Protein AF-A0A101MLY0-F1 (afdb_monomer)

InterPro domains:
  IPR006913 CENP-V/GFA domain [PF04828] (6-107)
  IPR006913 CENP-V/GFA domain [PS51891] (1-103)
  IPR011057 Mss4-like superfamily [SSF51316] (7-121)

Organism: Penicillium freii (NCBI:txid48697)

Structure (mmCIF, N/CA/C/O backbone):
data_AF-A0A101MLY0-F1
#
_entry.id   AF-A0A101MLY0-F1
#
loop_
_atom_site.group_PDB
_atom_site.id
_atom_site.type_symbol
_atom_site.label_atom_id
_atom_site.label_alt_id
_atom_site.label_comp_id
_atom_site.label_asym_id
_atom_site.label_entity_id
_atom_site.label_seq_id
_atom_site.pdbx_PDB_ins_code
_atom_site.Cartn_x
_atom_site.Cartn_y
_atom_site.Cartn_z
_atom_site.occupancy
_atom_site.B_iso_or_equiv
_atom_site.auth_seq_id
_atom_site.auth_comp_id
_atom_site.auth_asym_id
_atom_site.auth_atom_id
_atom_site.pdbx_PDB_model_num
ATOM 1 N N . MET A 1 1 ? -5.414 0.788 15.534 1.00 87.00 1 MET A N 1
ATOM 2 C CA . MET A 1 1 ? -6.457 1.158 14.553 1.00 87.00 1 MET A CA 1
ATOM 3 C C . MET A 1 1 ? -7.117 -0.130 14.148 1.00 87.00 1 MET A C 1
ATOM 5 O O . MET A 1 1 ? -6.375 -1.071 13.914 1.00 87.00 1 MET A O 1
ATOM 9 N N . LEU A 1 2 ? -8.445 -0.179 14.116 1.00 85.56 2 LEU A N 1
ATOM 10 C CA . LEU A 1 2 ? -9.173 -1.355 13.644 1.00 85.56 2 LEU A CA 1
ATOM 11 C C . LEU A 1 2 ? -9.920 -0.971 12.375 1.00 85.56 2 LEU A C 1
ATOM 13 O O . LEU A 1 2 ? -10.696 -0.013 12.384 1.00 85.56 2 LEU A O 1
ATOM 17 N N . THR A 1 3 ? -9.667 -1.696 11.296 1.00 88.62 3 THR A N 1
ATOM 18 C CA . THR A 1 3 ? -10.312 -1.511 9.996 1.00 88.62 3 THR A CA 1
ATOM 19 C C . THR A 1 3 ? -10.860 -2.840 9.514 1.00 88.62 3 THR A C 1
ATOM 21 O O . THR A 1 3 ? -10.248 -3.873 9.761 1.00 88.62 3 THR A O 1
ATOM 24 N N . ASP A 1 4 ? -11.988 -2.804 8.822 1.00 89.81 4 ASP A N 1
ATOM 25 C CA . ASP A 1 4 ? -12.712 -3.994 8.383 1.00 89.81 4 ASP A CA 1
ATOM 26 C C . ASP A 1 4 ? -13.311 -3.758 6.991 1.00 89.81 4 ASP A C 1
ATOM 28 O O . ASP A 1 4 ? -13.583 -2.610 6.611 1.00 89.81 4 ASP A O 1
ATOM 32 N N . TYR A 1 5 ? -13.507 -4.833 6.231 1.00 90.62 5 TYR A N 1
ATOM 33 C CA . TYR A 1 5 ? -14.166 -4.801 4.930 1.00 90.62 5 TYR A CA 1
ATOM 34 C C . TYR A 1 5 ? -15.029 -6.053 4.721 1.00 90.62 5 TYR A C 1
ATOM 36 O O . TYR A 1 5 ? -14.657 -7.146 5.131 1.00 90.62 5 TYR A O 1
ATOM 44 N N . ALA A 1 6 ? -16.197 -5.899 4.091 1.00 86.69 6 ALA A N 1
ATOM 45 C CA . ALA A 1 6 ? -17.221 -6.956 4.039 1.00 86.69 6 ALA A CA 1
ATOM 46 C C . ALA A 1 6 ? -17.396 -7.631 2.662 1.00 86.69 6 ALA A C 1
ATOM 48 O O . ALA A 1 6 ? -18.345 -8.390 2.470 1.00 86.69 6 ALA A O 1
ATOM 49 N N . ALA A 1 7 ? -16.525 -7.340 1.694 1.00 87.69 7 ALA A N 1
ATOM 50 C CA . ALA A 1 7 ? -16.646 -7.823 0.319 1.00 87.69 7 ALA A CA 1
ATOM 51 C C . ALA A 1 7 ? -15.411 -8.592 -0.151 1.00 87.69 7 ALA A C 1
ATOM 53 O O . ALA A 1 7 ? -14.308 -8.397 0.352 1.00 87.69 7 ALA A O 1
ATOM 54 N N . GLU A 1 8 ? -15.598 -9.428 -1.172 1.00 90.19 8 GLU A N 1
ATOM 55 C CA . GLU A 1 8 ? -14.486 -10.050 -1.884 1.00 90.19 8 GLU A CA 1
ATOM 56 C C . GLU A 1 8 ? -13.590 -8.965 -2.516 1.00 90.19 8 GLU A C 1
ATOM 58 O O . GLU A 1 8 ? -14.105 -8.063 -3.190 1.00 90.19 8 GLU A O 1
ATOM 63 N N . PRO A 1 9 ? -12.259 -9.020 -2.311 1.00 94.25 9 PRO A N 1
ATOM 64 C CA . PRO A 1 9 ? -11.343 -8.075 -2.926 1.00 94.25 9 PRO A CA 1
ATOM 65 C C . PRO A 1 9 ? -11.461 -8.068 -4.447 1.00 94.25 9 PRO A C 1
ATOM 67 O O . PRO A 1 9 ? -11.506 -9.112 -5.093 1.00 94.25 9 PRO A O 1
ATOM 70 N N . ILE A 1 10 ? -11.428 -6.869 -5.024 1.00 95.56 10 ILE A N 1
ATOM 71 C CA . ILE A 1 10 ? -11.357 -6.669 -6.475 1.00 95.56 10 ILE A CA 1
ATOM 72 C C . ILE A 1 10 ? -10.017 -7.192 -6.998 1.00 95.56 10 ILE A C 1
ATOM 74 O O . ILE A 1 10 ? -9.947 -7.751 -8.090 1.00 95.56 10 ILE A O 1
ATOM 78 N N . MET A 1 11 ? -8.953 -6.956 -6.228 1.00 95.31 11 MET A N 1
ATOM 79 C CA . MET A 1 11 ? -7.603 -7.418 -6.526 1.00 95.31 11 MET A CA 1
ATOM 80 C C . MET A 1 11 ? -6.692 -7.309 -5.303 1.00 95.31 11 MET A C 1
ATOM 82 O O . MET A 1 11 ? -6.845 -6.403 -4.473 1.00 95.31 11 MET A O 1
ATOM 86 N N . THR A 1 12 ? -5.686 -8.172 -5.245 1.00 97.25 12 THR A N 1
ATOM 87 C CA . THR A 1 12 ? -4.516 -8.023 -4.375 1.00 97.25 12 THR A CA 1
ATOM 88 C C . THR A 1 12 ? -3.317 -7.533 -5.182 1.00 97.25 12 THR A C 1
ATOM 90 O O . THR A 1 12 ? -3.077 -7.967 -6.310 1.00 97.25 12 THR A O 1
ATOM 93 N N . ALA A 1 13 ? -2.557 -6.591 -4.627 1.00 97.44 13 ALA A N 1
ATOM 94 C CA . ALA A 1 13 ? -1.496 -5.930 -5.377 1.00 97.44 13 ALA A CA 1
ATOM 95 C C . ALA A 1 13 ? -0.256 -5.646 -4.535 1.00 97.44 13 ALA A C 1
ATOM 97 O O . ALA A 1 13 ? -0.351 -5.070 -3.447 1.00 97.44 13 ALA A O 1
ATOM 98 N N . LEU A 1 14 ? 0.917 -5.933 -5.097 1.00 98.25 14 LEU A N 1
ATOM 99 C CA . LEU A 1 14 ? 2.167 -5.331 -4.639 1.00 98.25 14 LEU A CA 1
ATOM 100 C C . LEU A 1 14 ? 2.467 -4.097 -5.490 1.00 98.25 14 LEU A C 1
ATOM 102 O O . LEU A 1 14 ? 2.323 -4.126 -6.710 1.00 98.25 14 LEU A O 1
ATOM 106 N N . CYS A 1 15 ? 2.887 -2.999 -4.870 1.00 97.69 15 CYS A N 1
ATOM 107 C CA . CYS A 1 15 ? 3.294 -1.802 -5.605 1.00 97.69 15 CYS A CA 1
ATOM 108 C C . CYS A 1 15 ? 4.720 -1.402 -5.245 1.00 97.69 15 CYS A C 1
ATOM 110 O O . CYS A 1 15 ? 5.000 -1.048 -4.096 1.00 97.69 15 CYS A O 1
ATOM 112 N N . HIS A 1 16 ? 5.590 -1.418 -6.256 1.00 98.25 16 HIS A N 1
ATOM 113 C CA . HIS A 1 16 ? 7.028 -1.161 -6.150 1.00 98.25 16 HIS A CA 1
ATOM 114 C C . HIS A 1 16 ? 7.402 0.295 -6.455 1.00 98.25 16 HIS A C 1
ATOM 116 O O . HIS A 1 16 ? 8.574 0.603 -6.643 1.00 98.25 16 HIS A O 1
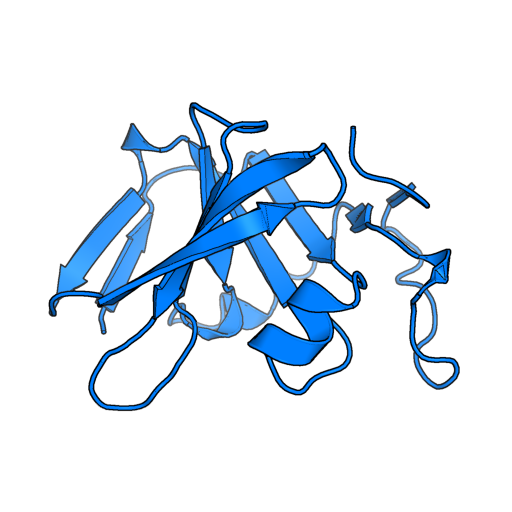ATOM 122 N N . CYS A 1 17 ? 6.440 1.220 -6.569 1.00 96.12 17 CYS A N 1
ATOM 123 C CA . CYS A 1 17 ? 6.795 2.615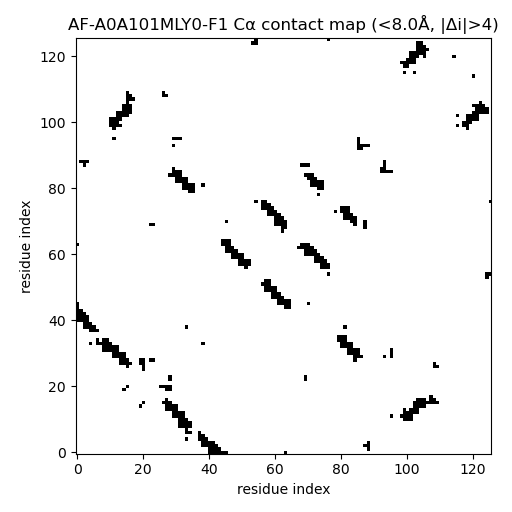 -6.834 1.00 96.12 17 CYS A CA 1
ATOM 124 C C . CYS A 1 17 ? 7.595 3.220 -5.668 1.00 96.12 17 CYS A C 1
ATOM 126 O O . CYS A 1 17 ? 7.450 2.810 -4.515 1.00 96.12 17 CYS A O 1
ATOM 128 N N . VAL A 1 18 ? 8.408 4.235 -5.971 1.00 95.19 18 VAL A N 1
ATOM 129 C CA . VAL A 1 18 ? 9.262 4.904 -4.976 1.00 95.19 18 VAL A CA 1
ATOM 130 C C . VAL A 1 18 ? 8.436 5.473 -3.819 1.00 95.19 18 VAL A C 1
ATOM 132 O O . VAL A 1 18 ? 8.868 5.409 -2.672 1.00 95.19 18 VAL A O 1
ATOM 135 N N . ASP A 1 19 ? 7.225 5.971 -4.079 1.00 95.50 19 ASP A N 1
ATOM 136 C CA . ASP A 1 19 ? 6.354 6.484 -3.017 1.00 95.50 19 ASP A CA 1
ATOM 137 C C . ASP A 1 19 ? 5.849 5.367 -2.103 1.00 95.50 19 ASP A C 1
ATOM 139 O O . ASP A 1 19 ? 5.807 5.541 -0.891 1.00 95.50 19 ASP A O 1
ATOM 143 N N . CYS A 1 20 ? 5.532 4.189 -2.648 1.00 97.12 20 CYS A N 1
ATOM 144 C CA . CYS A 1 20 ? 5.154 3.023 -1.847 1.00 97.12 20 CYS A CA 1
ATOM 145 C C . CYS A 1 20 ? 6.326 2.499 -1.010 1.00 97.12 20 CYS A C 1
ATOM 147 O O . CYS A 1 20 ? 6.124 2.110 0.144 1.00 97.12 20 CYS A O 1
ATOM 149 N N . GLN A 1 21 ? 7.540 2.535 -1.558 1.00 97.62 21 GLN A N 1
ATOM 150 C CA . GLN A 1 21 ? 8.763 2.205 -0.825 1.00 97.62 21 GLN A CA 1
ATOM 151 C C . GLN A 1 21 ? 9.001 3.189 0.322 1.00 97.62 21 GLN A C 1
ATOM 153 O O . GLN A 1 21 ? 9.157 2.777 1.467 1.00 97.62 21 GLN A O 1
ATOM 158 N N . LYS A 1 22 ? 8.937 4.498 0.052 1.00 96.44 22 LYS A N 1
ATOM 159 C CA . LYS A 1 22 ? 9.081 5.547 1.075 1.00 96.44 22 LYS A CA 1
ATOM 160 C C . LYS A 1 22 ? 8.000 5.471 2.143 1.00 96.44 22 LYS A C 1
ATOM 162 O O . LYS A 1 22 ? 8.300 5.626 3.320 1.00 96.44 22 LYS A O 1
ATOM 167 N N . TRP A 1 23 ? 6.755 5.229 1.740 1.00 96.81 23 TRP A N 1
ATOM 168 C CA . TRP A 1 23 ? 5.631 5.183 2.665 1.00 96.81 23 TRP A CA 1
ATOM 169 C C . TRP A 1 23 ? 5.785 4.033 3.661 1.00 96.81 23 TRP A C 1
ATOM 171 O O . TRP A 1 23 ? 5.532 4.210 4.847 1.00 96.81 23 TRP A O 1
ATOM 181 N N . THR A 1 24 ? 6.230 2.866 3.196 1.00 96.56 24 THR A N 1
ATOM 182 C CA . THR A 1 24 ? 6.399 1.674 4.043 1.00 96.56 24 THR A CA 1
ATOM 183 C C . THR A 1 24 ? 7.768 1.561 4.702 1.00 96.56 24 THR A C 1
ATOM 185 O O . THR A 1 24 ? 7.905 0.802 5.656 1.00 96.56 24 THR A O 1
ATOM 188 N N . GLY A 1 25 ? 8.782 2.256 4.184 1.00 97.12 25 GLY A N 1
ATOM 189 C CA . GLY A 1 25 ? 10.181 1.970 4.501 1.00 97.12 25 GLY A CA 1
ATOM 190 C C . GLY A 1 25 ? 10.639 0.582 4.026 1.00 97.12 25 GLY A C 1
ATOM 191 O O . GLY A 1 25 ? 11.649 0.084 4.515 1.00 97.12 25 GLY A O 1
ATOM 192 N N . SER A 1 26 ? 9.897 -0.062 3.117 1.00 96.81 26 SER A N 1
ATOM 193 C CA . SER A 1 26 ? 10.129 -1.434 2.645 1.00 96.81 26 SER A CA 1
ATOM 194 C C . SER A 1 26 ? 10.197 -1.505 1.112 1.00 96.81 26 SER A C 1
ATOM 196 O O . SER A 1 26 ? 10.186 -0.486 0.424 1.00 96.81 26 SER A O 1
ATOM 198 N N . ALA A 1 27 ? 10.290 -2.715 0.557 1.00 97.75 27 ALA A N 1
ATOM 199 C CA . ALA A 1 27 ? 10.415 -2.961 -0.881 1.00 97.75 27 ALA A CA 1
ATOM 200 C C . ALA A 1 27 ? 9.173 -2.543 -1.693 1.00 97.75 27 ALA A C 1
ATOM 202 O O . ALA A 1 27 ? 9.290 -2.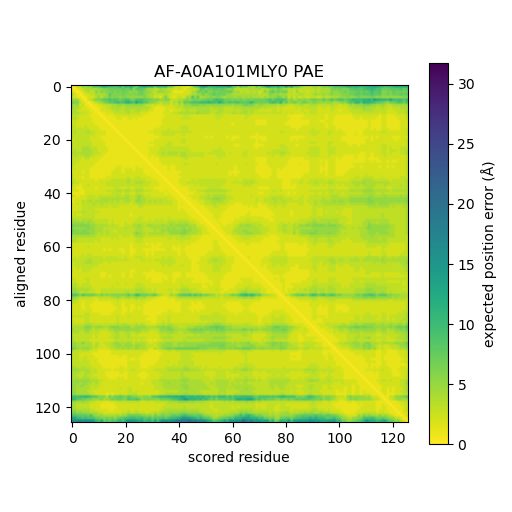191 -2.868 1.00 97.75 27 ALA A O 1
ATOM 203 N N . PHE A 1 28 ? 7.989 -2.595 -1.079 1.00 98.25 28 PHE A N 1
ATOM 204 C CA . PHE A 1 28 ? 6.702 -2.338 -1.722 1.00 98.25 28 PHE A CA 1
ATOM 205 C C . PHE A 1 28 ? 5.601 -2.085 -0.684 1.00 98.25 28 PHE A C 1
ATOM 207 O O . PHE A 1 28 ? 5.753 -2.389 0.499 1.00 98.25 28 PHE A O 1
ATOM 214 N N . THR A 1 29 ? 4.441 -1.601 -1.136 1.00 98.06 29 THR A N 1
ATOM 215 C CA . THR A 1 29 ? 3.191 -1.778 -0.371 1.00 98.06 29 THR A CA 1
ATOM 216 C C . THR A 1 29 ? 2.515 -3.083 -0.771 1.00 98.06 29 THR A C 1
ATOM 218 O O . THR A 1 29 ? 2.468 -3.402 -1.956 1.00 98.06 29 THR A O 1
ATOM 221 N N . SER A 1 30 ? 1.982 -3.814 0.210 1.00 98.00 30 SER A N 1
ATOM 222 C CA . SER A 1 30 ? 1.084 -4.956 0.003 1.00 98.00 30 SER A CA 1
ATOM 223 C C . SER A 1 30 ? -0.353 -4.494 0.214 1.00 98.00 30 SER A C 1
ATOM 225 O O . SER A 1 30 ? -0.652 -3.875 1.242 1.00 98.00 30 SER A O 1
ATOM 227 N N . ASN A 1 31 ? -1.217 -4.719 -0.775 1.00 97.88 31 ASN A N 1
ATOM 228 C CA . ASN A 1 31 ? -2.518 -4.070 -0.848 1.00 97.88 31 ASN A CA 1
ATOM 229 C C . ASN A 1 31 ? -3.660 -5.045 -1.121 1.00 97.88 31 ASN A C 1
ATOM 231 O O . ASN A 1 31 ? -3.542 -5.925 -1.972 1.00 97.88 31 ASN A O 1
ATOM 235 N N . VAL A 1 32 ? -4.790 -4.779 -0.472 1.00 97.25 32 VAL A N 1
ATOM 236 C CA . VAL A 1 32 ? -6.107 -5.332 -0.797 1.00 97.25 32 VAL A CA 1
ATOM 237 C C . VAL A 1 32 ? -6.965 -4.184 -1.322 1.00 97.25 32 VAL A C 1
ATOM 239 O O . VAL A 1 32 ? -7.083 -3.148 -0.665 1.00 97.25 32 VAL A O 1
ATOM 242 N N . VAL A 1 33 ? -7.529 -4.330 -2.518 1.00 97.06 33 VAL A N 1
ATOM 243 C CA . VAL A 1 33 ? -8.387 -3.308 -3.131 1.00 97.06 33 VAL A CA 1
ATOM 244 C C . VAL A 1 33 ? -9.838 -3.749 -3.038 1.00 97.06 33 VAL A C 1
ATOM 246 O O . VAL A 1 33 ? -10.193 -4.815 -3.537 1.00 97.06 33 VAL A O 1
ATOM 249 N N . VAL A 1 34 ? -10.684 -2.907 -2.449 1.00 97.38 34 VAL A N 1
ATOM 250 C CA . VAL A 1 34 ? -12.113 -3.190 -2.241 1.00 97.38 34 VAL A CA 1
ATOM 251 C C . VAL A 1 34 ? -12.983 -2.022 -2.715 1.00 97.38 34 VAL A C 1
ATOM 253 O O . VAL A 1 34 ? -12.478 -0.893 -2.805 1.00 97.38 34 VAL A O 1
ATOM 256 N N . PRO A 1 35 ? -14.278 -2.246 -3.010 1.00 97.75 35 PRO A N 1
ATOM 257 C CA . PRO A 1 35 ? -15.233 -1.156 -3.196 1.00 97.75 35 PRO A CA 1
ATOM 258 C C . PRO A 1 35 ? -15.290 -0.270 -1.946 1.00 97.75 35 PRO A C 1
ATOM 260 O O . PRO A 1 35 ? -15.296 -0.778 -0.821 1.00 97.75 35 PRO A O 1
ATOM 263 N N . ARG A 1 36 ? -15.300 1.056 -2.121 1.00 96.06 36 ARG A N 1
ATOM 264 C CA . ARG A 1 36 ? -15.179 2.004 -0.998 1.00 96.06 36 ARG A CA 1
ATOM 265 C C . ARG A 1 36 ? -16.289 1.849 0.041 1.00 96.06 36 ARG A C 1
ATOM 267 O O . ARG A 1 36 ? -16.022 1.951 1.232 1.00 96.06 36 ARG A O 1
ATOM 274 N N . ASP A 1 37 ? -17.508 1.590 -0.408 1.00 96.38 37 ASP A N 1
ATOM 275 C CA . ASP A 1 37 ? -18.696 1.392 0.428 1.00 96.38 37 ASP A CA 1
ATOM 276 C C . ASP A 1 37 ? -18.644 0.121 1.292 1.00 96.38 37 ASP A C 1
ATOM 278 O O . ASP A 1 37 ? -19.409 -0.009 2.245 1.00 96.38 37 ASP A O 1
ATOM 282 N N . THR A 1 38 ? -17.714 -0.793 1.009 1.00 96.44 38 THR A N 1
ATOM 283 C CA . THR A 1 38 ? -17.528 -2.034 1.776 1.00 96.44 38 THR A CA 1
ATOM 284 C C . THR A 1 38 ? -16.474 -1.916 2.874 1.00 96.44 38 THR A C 1
ATOM 286 O O . THR A 1 38 ? -16.373 -2.824 3.697 1.00 96.44 38 THR A O 1
ATOM 289 N N . PHE A 1 39 ? -15.700 -0.825 2.901 1.00 97.00 39 PHE A N 1
ATOM 290 C CA . PHE A 1 39 ? -14.627 -0.579 3.865 1.00 97.00 39 PHE A CA 1
ATOM 291 C C . PHE A 1 39 ? -15.070 0.358 4.991 1.00 97.00 39 PHE A C 1
ATOM 293 O O . PHE A 1 39 ? -15.761 1.351 4.765 1.00 97.00 39 PHE A O 1
ATOM 300 N N . LYS A 1 40 ? -14.600 0.095 6.213 1.00 96.06 40 LYS A N 1
ATOM 301 C CA . LYS A 1 40 ? -14.866 0.937 7.385 1.00 96.06 40 LYS A CA 1
ATOM 302 C C . LYS A 1 40 ? -13.700 0.941 8.369 1.00 96.06 40 LYS A C 1
ATOM 304 O O . LYS A 1 40 ? -13.042 -0.071 8.609 1.00 96.06 40 LYS A O 1
ATOM 309 N N . VAL A 1 41 ? -13.499 2.090 9.010 1.00 96.31 41 VAL A N 1
ATOM 310 C CA . VAL A 1 41 ? -12.660 2.210 10.207 1.00 96.31 41 VAL A CA 1
ATOM 311 C C . VAL A 1 41 ? -13.550 1.946 11.419 1.00 96.31 41 VAL A C 1
ATOM 313 O O . VAL A 1 41 ? -14.451 2.727 11.710 1.00 96.31 41 VAL A O 1
ATOM 316 N N . ILE A 1 42 ? -13.323 0.827 12.103 1.00 95.50 42 ILE A N 1
ATOM 317 C CA . ILE A 1 42 ? -14.102 0.400 13.273 1.00 95.50 42 ILE A CA 1
ATOM 318 C C . ILE A 1 42 ? -13.652 1.136 14.534 1.00 95.50 42 ILE A C 1
ATOM 320 O O . ILE A 1 42 ? -14.475 1.485 15.376 1.00 95.50 42 ILE A O 1
ATOM 324 N N . GLN A 1 43 ? -12.343 1.366 14.679 1.00 95.06 43 GLN A N 1
ATOM 325 C CA . GLN A 1 43 ? -11.782 1.996 15.872 1.00 95.06 43 GLN A CA 1
ATOM 326 C C . GLN A 1 43 ? -10.593 2.904 15.554 1.00 95.06 43 GLN A C 1
ATOM 328 O O . GLN A 1 43 ? -9.611 2.489 14.928 1.00 95.06 43 GLN A O 1
ATOM 333 N N . GLY A 1 44 ? -10.654 4.109 16.126 1.00 95.19 44 GLY A N 1
ATOM 334 C CA . GLY A 1 44 ? -9.653 5.165 16.009 1.00 95.19 44 GLY A CA 1
ATOM 335 C C . GLY A 1 44 ? -9.952 6.144 14.871 1.00 95.19 44 GLY A C 1
ATOM 336 O O . GLY A 1 44 ? -10.889 5.959 14.104 1.00 95.19 44 GLY A O 1
ATOM 337 N N . ILE A 1 45 ? -9.167 7.220 14.792 1.00 97.06 45 ILE A N 1
ATOM 338 C CA . ILE A 1 45 ? -9.330 8.286 13.792 1.00 97.06 45 ILE A CA 1
ATOM 339 C C . ILE A 1 45 ? -8.020 8.412 13.005 1.00 97.06 45 ILE A C 1
ATOM 341 O O . ILE A 1 45 ? -7.040 8.945 13.539 1.00 97.06 45 ILE A O 1
ATOM 345 N N . PRO A 1 46 ? -7.950 7.878 11.772 1.00 97.88 46 PRO A N 1
ATOM 346 C CA . PRO A 1 46 ? -6.771 8.015 10.927 1.00 97.88 46 PRO A CA 1
ATOM 347 C C . PRO A 1 46 ? -6.424 9.479 10.662 1.00 97.88 46 PRO A C 1
ATOM 349 O O . PRO A 1 46 ? -7.302 10.314 10.447 1.00 97.88 46 PRO A O 1
ATOM 352 N N . LYS A 1 47 ? -5.126 9.778 10.629 1.00 98.50 47 LYS A N 1
ATOM 353 C CA . LYS A 1 47 ? -4.619 11.010 10.018 1.00 98.50 47 LYS A CA 1
ATOM 354 C C . LYS A 1 47 ? -4.359 10.746 8.540 1.00 98.50 47 LYS A C 1
ATOM 356 O O . LYS A 1 47 ? -4.195 9.593 8.140 1.00 98.50 47 LYS A O 1
ATOM 361 N N . PHE A 1 48 ? -4.301 11.804 7.741 1.00 98.44 48 PHE A N 1
ATOM 362 C CA . PHE A 1 48 ? -4.000 11.684 6.323 1.00 98.44 48 PHE A CA 1
ATOM 363 C C . PHE A 1 48 ? -3.097 12.804 5.821 1.00 98.44 48 PHE A C 1
ATOM 365 O O . PHE A 1 48 ? -2.991 13.863 6.440 1.00 98.44 48 PHE A O 1
ATOM 372 N N . TYR A 1 49 ? -2.459 12.543 4.689 1.00 98.25 49 TYR A N 1
ATOM 373 C CA . TYR A 1 49 ? -1.809 13.540 3.851 1.00 98.25 49 TYR A CA 1
ATOM 374 C C . TYR A 1 49 ? -2.021 13.173 2.379 1.00 98.25 49 TYR A C 1
ATOM 376 O O . TYR A 1 49 ? -2.281 12.015 2.048 1.00 98.25 49 TYR A O 1
ATOM 384 N N . ASP A 1 50 ? -1.921 14.174 1.515 1.00 98.06 50 ASP A N 1
ATOM 385 C CA . ASP A 1 50 ? -2.109 14.054 0.073 1.00 98.06 50 ASP A CA 1
ATOM 386 C C . ASP A 1 50 ? -0.741 14.055 -0.633 1.00 98.06 50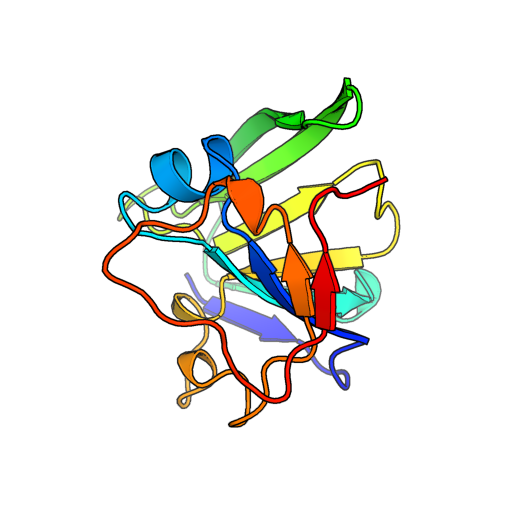 ASP A C 1
ATOM 388 O O . ASP A 1 50 ? 0.179 14.773 -0.230 1.00 98.06 50 ASP A O 1
ATOM 392 N N . ILE A 1 51 ? -0.590 13.233 -1.673 1.00 96.44 51 ILE A N 1
ATOM 393 C CA . ILE A 1 51 ? 0.597 13.185 -2.536 1.00 96.44 51 ILE A CA 1
ATOM 394 C C . ILE A 1 51 ? 0.170 13.018 -3.997 1.00 96.44 51 ILE A C 1
ATOM 396 O O . ILE A 1 51 ? -0.785 12.308 -4.302 1.00 96.44 51 ILE A O 1
ATOM 400 N N . ALA A 1 52 ? 0.895 13.645 -4.923 1.00 95.44 52 ALA A N 1
ATOM 401 C CA . ALA A 1 52 ? 0.701 13.400 -6.347 1.00 95.44 52 ALA A CA 1
ATOM 402 C C . ALA A 1 52 ? 1.225 12.003 -6.717 1.00 95.44 52 ALA A C 1
ATOM 404 O O . ALA A 1 52 ? 2.417 11.727 -6.587 1.00 95.44 52 ALA A O 1
ATOM 405 N N . GLY A 1 53 ? 0.340 11.122 -7.182 1.00 91.25 53 GLY A N 1
ATOM 406 C CA . GLY A 1 53 ? 0.725 9.814 -7.701 1.00 91.25 53 GLY A CA 1
ATOM 407 C C . GLY A 1 53 ? 1.428 9.911 -9.057 1.00 91.25 53 GLY A C 1
ATOM 408 O O . GLY A 1 53 ? 1.401 10.941 -9.726 1.00 91.25 53 GLY A O 1
ATOM 409 N N . ALA A 1 54 ? 1.991 8.796 -9.528 1.00 87.62 54 ALA A N 1
ATOM 410 C CA . ALA A 1 54 ? 2.653 8.727 -10.838 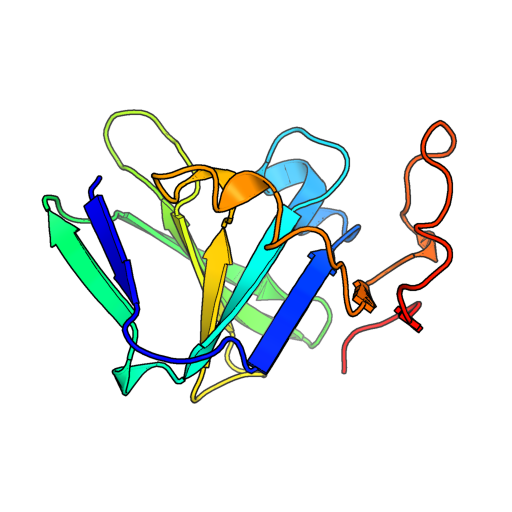1.00 87.62 54 ALA A CA 1
ATOM 411 C C . ALA A 1 54 ? 1.735 9.076 -12.031 1.00 87.62 54 ALA A C 1
ATOM 413 O O . ALA A 1 54 ? 2.226 9.428 -13.098 1.00 87.62 54 ALA A O 1
ATOM 414 N N . SER A 1 55 ? 0.413 8.997 -11.849 1.00 88.06 55 SER A N 1
ATOM 415 C CA . SER A 1 55 ? -0.592 9.434 -12.826 1.00 88.06 55 SER A CA 1
ATOM 416 C C . SER A 1 55 ? -0.799 10.955 -12.868 1.00 88.06 55 SER A C 1
ATOM 418 O O . SER A 1 55 ? -1.598 11.440 -13.666 1.00 88.06 55 SER A O 1
ATOM 420 N N . GLY A 1 56 ? -0.150 11.707 -11.974 1.00 91.44 56 GLY A N 1
ATOM 421 C CA . GLY A 1 56 ? -0.376 13.135 -11.752 1.00 91.44 56 GLY A CA 1
ATOM 422 C C . GLY A 1 56 ? -1.631 13.459 -10.934 1.00 91.44 56 GLY A C 1
ATOM 423 O O . GLY A 1 56 ? -1.856 14.624 -10.619 1.00 91.44 56 GLY A O 1
ATOM 424 N N . LYS A 1 57 ? -2.447 12.457 -10.578 1.00 94.06 57 LYS A N 1
ATOM 425 C CA . LYS A 1 57 ? -3.649 12.635 -9.749 1.00 94.06 57 LYS A CA 1
ATOM 426 C C . LYS A 1 57 ? -3.343 12.477 -8.258 1.00 94.06 57 LYS A C 1
ATOM 428 O O . LYS A 1 57 ? -2.305 11.917 -7.901 1.00 94.06 57 LYS A O 1
ATOM 433 N N . ASN A 1 58 ? -4.242 12.950 -7.393 1.00 96.44 58 ASN A N 1
ATOM 434 C CA . ASN A 1 58 ? -4.033 12.862 -5.954 1.00 96.44 58 ASN A CA 1
ATOM 435 C C . ASN A 1 58 ? -4.170 11.419 -5.444 1.00 96.44 58 ASN A C 1
ATOM 437 O O . ASN A 1 58 ? -5.080 10.679 -5.829 1.00 96.44 58 ASN A O 1
ATOM 441 N N . ASN A 1 59 ? -3.280 11.063 -4.525 1.00 96.38 59 ASN A N 1
ATOM 442 C CA . ASN A 1 59 ? -3.342 9.875 -3.697 1.00 96.38 59 ASN A CA 1
ATOM 443 C C . ASN A 1 59 ? -3.379 10.332 -2.236 1.00 96.38 59 ASN A C 1
ATOM 445 O O . ASN A 1 59 ? -2.392 10.852 -1.714 1.00 96.38 59 ASN A O 1
ATOM 449 N N . ARG A 1 60 ? -4.497 10.106 -1.553 1.00 98.12 60 ARG A N 1
ATOM 450 C CA . ARG A 1 60 ? -4.606 10.350 -0.117 1.00 98.12 60 ARG A CA 1
ATOM 451 C C . ARG A 1 60 ? -4.112 9.140 0.655 1.00 98.12 60 ARG A C 1
ATOM 453 O O . ARG A 1 60 ? -4.647 8.042 0.505 1.00 98.12 60 ARG A O 1
ATOM 460 N N . HIS A 1 61 ? -3.105 9.331 1.496 1.00 98.31 61 HIS A N 1
ATOM 461 C CA . HIS A 1 61 ? -2.533 8.292 2.348 1.00 98.31 61 HIS A CA 1
ATOM 462 C C . HIS A 1 61 ? -3.061 8.425 3.774 1.00 98.31 61 HIS A C 1
ATOM 464 O O . HIS A 1 61 ? -2.840 9.448 4.420 1.00 98.31 61 HIS A O 1
ATOM 470 N N . PHE A 1 62 ? -3.708 7.380 4.288 1.00 98.56 62 PHE A N 1
ATOM 471 C CA . PHE A 1 62 ? -4.203 7.320 5.661 1.00 98.56 62 PHE A CA 1
ATOM 472 C C . PHE A 1 62 ? -3.278 6.484 6.544 1.00 98.56 62 PHE A C 1
ATOM 474 O O . PHE A 1 62 ? -2.846 5.384 6.180 1.00 98.56 62 PHE A O 1
ATOM 481 N N . PHE A 1 63 ? -2.994 6.995 7.737 1.00 98.50 63 PHE A N 1
ATOM 482 C CA . PHE A 1 63 ? -2.081 6.378 8.692 1.00 98.50 63 PHE A CA 1
ATOM 483 C C . PHE A 1 63 ? -2.554 6.568 10.137 1.00 98.50 63 PHE A C 1
ATOM 485 O O . PHE A 1 63 ? -3.360 7.446 10.465 1.00 98.50 63 PHE A O 1
ATOM 492 N N . CYS A 1 64 ? -2.045 5.728 11.032 1.00 97.94 64 CYS A N 1
ATOM 493 C CA . CYS A 1 64 ? -2.298 5.847 12.457 1.00 97.94 64 CYS A CA 1
ATOM 494 C C . CYS A 1 64 ? -1.495 7.017 13.033 1.00 97.94 64 CYS A C 1
ATOM 496 O O . CYS A 1 64 ? -0.269 6.961 13.100 1.00 97.94 64 CYS A O 1
ATOM 498 N N . GLY A 1 65 ? -2.181 8.048 13.529 1.00 97.38 65 GLY A N 1
ATOM 499 C CA . GLY A 1 65 ? -1.530 9.209 14.144 1.00 97.38 65 GLY A CA 1
ATOM 500 C C . GLY A 1 65 ? -0.775 8.924 15.450 1.00 97.38 65 GLY A C 1
ATOM 501 O O . GLY A 1 65 ? -0.108 9.828 15.944 1.00 97.38 65 GLY A O 1
ATOM 502 N N . THR A 1 66 ? -0.894 7.712 16.004 1.00 96.88 66 THR A N 1
ATOM 503 C CA . THR A 1 66 ? -0.253 7.296 17.262 1.00 96.88 66 THR A CA 1
ATOM 504 C C . THR A 1 66 ? 0.978 6.421 17.030 1.00 96.88 66 THR A C 1
ATOM 506 O O . THR A 1 66 ? 2.021 6.699 17.605 1.00 96.88 66 THR A O 1
ATOM 509 N N . CYS A 1 67 ? 0.882 5.379 16.196 1.00 96.12 67 CYS A N 1
ATOM 510 C CA . CYS A 1 67 ? 1.990 4.441 15.954 1.00 96.12 67 CYS A CA 1
ATOM 511 C C . CYS A 1 67 ? 2.663 4.607 14.583 1.00 96.12 67 CYS A C 1
ATOM 513 O O . CYS A 1 67 ? 3.629 3.912 14.295 1.00 96.12 67 CYS A O 1
ATOM 515 N N . GLY A 1 68 ? 2.144 5.480 13.716 1.00 96.12 68 GLY A N 1
ATOM 516 C CA . GLY A 1 68 ? 2.697 5.725 12.382 1.00 96.12 68 GLY A CA 1
ATOM 517 C C . GLY A 1 68 ? 2.368 4.661 11.331 1.00 96.12 68 GLY A C 1
ATOM 518 O O . GLY A 1 68 ? 2.692 4.860 10.167 1.00 96.12 68 GLY A O 1
ATOM 519 N N . SER A 1 69 ? 1.703 3.558 11.694 1.00 96.12 69 SER A N 1
ATOM 520 C CA . SER A 1 69 ? 1.350 2.493 10.746 1.00 96.12 69 SER A CA 1
ATOM 521 C C . SER A 1 69 ? 0.485 3.005 9.595 1.00 96.12 69 SER A C 1
ATOM 523 O O . SER A 1 69 ? -0.495 3.721 9.808 1.00 96.12 69 SER A O 1
ATOM 525 N N . ASN A 1 70 ? 0.813 2.571 8.383 1.00 97.44 70 ASN A N 1
ATOM 526 C CA . ASN A 1 70 ? 0.055 2.871 7.172 1.00 97.44 70 ASN A CA 1
ATOM 527 C C . ASN A 1 70 ? -1.185 1.983 7.107 1.00 97.44 70 ASN A C 1
ATOM 529 O O . ASN A 1 70 ? -1.066 0.777 7.311 1.00 97.44 70 ASN A O 1
ATOM 533 N N . LEU A 1 71 ? -2.352 2.560 6.819 1.00 97.88 71 LEU A N 1
ATOM 534 C CA . LEU A 1 71 ? -3.630 1.853 6.950 1.00 97.88 71 LEU A CA 1
ATOM 535 C C . LEU A 1 71 ? -4.278 1.599 5.592 1.00 97.88 71 LEU A C 1
ATOM 537 O O . LEU A 1 71 ? -4.523 0.463 5.208 1.00 97.88 71 LEU A O 1
ATOM 541 N N . PHE A 1 72 ? -4.542 2.659 4.835 1.00 98.38 72 PHE A N 1
ATOM 542 C CA . PHE A 1 72 ? -5.189 2.569 3.530 1.00 98.38 72 PHE A CA 1
ATOM 543 C C . PHE A 1 72 ? -4.925 3.836 2.719 1.00 98.38 72 PHE A C 1
ATOM 545 O O . PHE A 1 72 ? -4.388 4.819 3.231 1.00 98.38 72 PHE A O 1
ATOM 552 N N . GLY A 1 73 ? -5.267 3.805 1.439 1.00 97.75 73 GLY A N 1
ATOM 553 C CA . GLY A 1 73 ? -5.235 4.968 0.569 1.00 97.75 73 GLY A CA 1
ATOM 554 C C . GLY A 1 73 ? -6.490 5.090 -0.280 1.00 97.75 73 GLY A C 1
ATOM 555 O O . GLY A 1 73 ? -7.126 4.091 -0.623 1.00 97.75 73 GLY A O 1
ATOM 556 N N . GLU A 1 74 ? -6.804 6.325 -0.643 1.00 97.38 74 GLU A N 1
ATOM 557 C CA . GLU A 1 74 ? -7.841 6.674 -1.609 1.00 97.38 74 GLU A CA 1
ATOM 558 C C . GLU A 1 74 ? -7.170 7.424 -2.754 1.00 97.38 74 GLU A C 1
ATOM 560 O O . GLU A 1 74 ? -6.543 8.462 -2.548 1.00 97.38 74 GLU A O 1
ATOM 565 N N . LEU A 1 75 ? -7.232 6.858 -3.956 1.00 95.94 75 LEU A N 1
ATOM 566 C CA . LEU A 1 75 ? -6.560 7.403 -5.127 1.00 95.94 75 LEU A CA 1
ATOM 567 C C . LEU A 1 75 ? -7.622 7.932 -6.082 1.00 95.94 75 LEU A C 1
ATOM 569 O O . LEU A 1 75 ? -8.554 7.205 -6.421 1.00 95.94 75 LEU A O 1
ATOM 573 N N . ASP A 1 76 ? -7.448 9.142 -6.598 1.00 96.00 76 ASP A N 1
ATOM 574 C CA . ASP A 1 76 ? -8.386 9.749 -7.553 1.00 96.00 76 ASP A CA 1
ATOM 575 C C . ASP A 1 76 ? -8.534 8.921 -8.841 1.00 96.00 76 ASP A C 1
ATOM 577 O O . ASP A 1 76 ? -9.574 8.930 -9.497 1.00 96.00 76 ASP 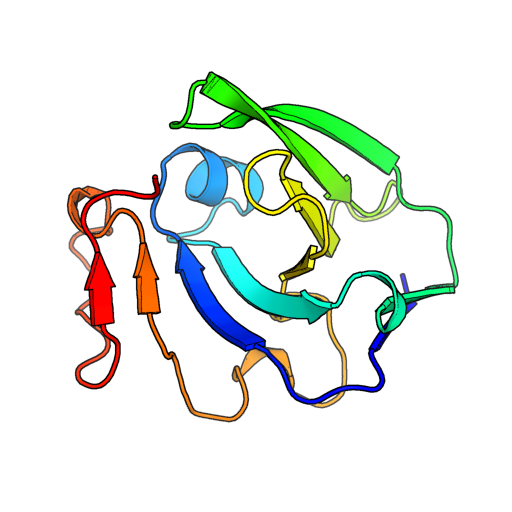A O 1
ATOM 581 N N . ILE A 1 77 ? -7.487 8.183 -9.230 1.00 94.06 77 ILE A N 1
ATOM 582 C CA . ILE A 1 77 ? -7.531 7.268 -10.382 1.00 94.06 77 ILE A CA 1
ATOM 583 C C . ILE A 1 77 ? -8.365 6.001 -10.108 1.00 94.06 77 ILE A C 1
ATOM 585 O O . ILE A 1 77 ? -8.755 5.312 -11.045 1.00 94.06 77 ILE A O 1
ATOM 589 N N . MET A 1 78 ? -8.670 5.717 -8.840 1.00 93.38 78 MET A N 1
ATOM 590 C CA . MET A 1 78 ? -9.492 4.600 -8.364 1.00 93.38 78 MET A CA 1
ATOM 591 C C . MET A 1 78 ? -10.653 5.136 -7.510 1.00 93.38 78 MET A C 1
ATOM 593 O O . MET A 1 78 ? -10.855 4.699 -6.379 1.00 93.38 78 MET A O 1
ATOM 597 N N . GLY A 1 79 ? -11.373 6.138 -8.026 1.00 92.31 79 GLY A N 1
ATOM 598 C CA . GLY A 1 79 ? -12.250 7.009 -7.233 1.00 92.31 79 GLY A CA 1
ATOM 599 C C . GLY A 1 79 ? -13.355 6.326 -6.412 1.00 92.31 79 GLY A C 1
ATOM 600 O O . GLY A 1 79 ? -13.821 6.912 -5.441 1.00 92.31 79 GLY A O 1
ATOM 601 N N . ASP A 1 80 ? -13.749 5.101 -6.751 1.00 95.31 80 ASP A N 1
ATOM 602 C CA . ASP A 1 80 ? -14.780 4.290 -6.086 1.00 95.31 80 ASP A CA 1
ATOM 603 C C . ASP A 1 80 ? -14.206 3.155 -5.213 1.00 95.31 80 ASP A C 1
ATOM 605 O O . ASP A 1 80 ? -14.938 2.273 -4.761 1.00 95.31 80 ASP A O 1
ATOM 609 N N . LYS A 1 81 ? -12.889 3.141 -4.986 1.00 97.69 81 LYS A N 1
ATOM 610 C CA . LYS A 1 81 ? -12.181 2.058 -4.291 1.00 97.69 81 LYS A CA 1
ATOM 611 C C . LYS A 1 81 ? -11.401 2.577 -3.091 1.00 97.69 81 LYS A C 1
ATOM 613 O O . LYS A 1 81 ? -11.041 3.758 -3.010 1.00 97.69 81 LYS A O 1
ATOM 618 N N . THR A 1 82 ? -11.098 1.643 -2.198 1.00 98.19 82 THR A N 1
ATOM 619 C CA . THR A 1 82 ? -10.158 1.821 -1.091 1.00 98.19 82 THR A CA 1
ATOM 620 C C . THR A 1 82 ? -9.011 0.831 -1.249 1.00 98.19 82 THR A C 1
ATOM 622 O O . THR A 1 82 ? -9.232 -0.359 -1.476 1.00 98.19 82 THR A O 1
ATOM 625 N N . VAL A 1 83 ? -7.775 1.323 -1.138 1.00 97.75 83 VAL A N 1
ATOM 626 C CA . VAL A 1 83 ? -6.547 0.520 -1.233 1.00 97.75 83 VAL A CA 1
ATOM 627 C C . VAL A 1 83 ? -6.008 0.284 0.173 1.00 97.75 83 VAL A C 1
ATOM 629 O O . VAL A 1 83 ? -5.259 1.101 0.710 1.00 97.75 83 VAL A O 1
ATOM 632 N N . ILE A 1 84 ? -6.409 -0.822 0.788 1.00 98.00 84 ILE A N 1
ATOM 633 C CA . ILE A 1 84 ? -6.068 -1.175 2.168 1.00 98.00 84 ILE A CA 1
ATOM 634 C C . ILE A 1 84 ? -4.662 -1.767 2.214 1.00 98.00 84 ILE A C 1
ATOM 636 O O . ILE A 1 84 ? -4.298 -2.576 1.363 1.00 98.00 84 ILE A O 1
ATOM 640 N N . LYS A 1 85 ? -3.862 -1.399 3.217 1.00 97.81 85 LYS A N 1
ATOM 641 C CA . LYS A 1 85 ? -2.557 -2.018 3.467 1.00 97.81 85 LYS A CA 1
ATOM 642 C C . LYS A 1 85 ? -2.766 -3.333 4.188 1.00 97.81 85 LYS A C 1
ATOM 644 O O . LYS A 1 85 ? -3.162 -3.338 5.349 1.00 97.81 85 LYS A O 1
ATOM 649 N N . ALA A 1 86 ? -2.458 -4.435 3.513 1.00 96.62 86 ALA A N 1
ATOM 650 C CA . ALA A 1 86 ? -2.725 -5.781 4.016 1.00 96.62 86 ALA A CA 1
ATOM 651 C C . ALA A 1 86 ? -2.067 -6.041 5.379 1.00 96.62 86 ALA A C 1
ATOM 653 O O . ALA A 1 86 ? -2.654 -6.672 6.244 1.00 96.62 86 ALA A O 1
ATOM 654 N N . GLY A 1 87 ? -0.877 -5.474 5.607 1.00 94.94 87 GLY A N 1
ATOM 655 C CA . GLY A 1 87 ? -0.174 -5.572 6.891 1.00 94.94 87 GLY A CA 1
ATOM 656 C C . GLY A 1 87 ? -0.837 -4.835 8.063 1.00 94.94 87 GLY A C 1
ATOM 657 O O . GLY A 1 87 ? -0.385 -4.993 9.189 1.00 94.94 87 GLY A O 1
ATOM 658 N N . SER A 1 88 ? -1.865 -4.016 7.816 1.00 94.75 88 SER A N 1
ATOM 659 C CA . SER A 1 88 ? -2.657 -3.351 8.862 1.00 94.75 88 SER A CA 1
ATOM 660 C C . SER A 1 88 ? -3.948 -4.091 9.220 1.00 94.75 88 SER A C 1
ATOM 662 O O . SER A 1 88 ? -4.646 -3.668 10.137 1.00 94.75 88 SER A O 1
ATOM 664 N N . LEU A 1 89 ? -4.262 -5.168 8.495 1.00 93.50 89 LEU A N 1
ATOM 665 C CA . LEU A 1 89 ? -5.428 -6.008 8.732 1.00 93.50 89 LEU A CA 1
ATOM 666 C C . LEU A 1 89 ? -5.079 -7.161 9.681 1.00 93.50 89 LEU A C 1
ATOM 668 O O . LEU A 1 89 ? -3.958 -7.675 9.676 1.00 93.50 89 LEU A O 1
ATOM 672 N N . ASP A 1 90 ? -6.065 -7.577 10.472 1.00 90.06 90 ASP A N 1
ATOM 673 C CA . ASP A 1 90 ? -5.937 -8.681 11.423 1.00 90.06 90 ASP A CA 1
ATOM 674 C C . ASP A 1 90 ? -6.092 -10.057 10.738 1.00 90.06 90 ASP A C 1
ATOM 676 O O . ASP A 1 90 ? -6.209 -10.168 9.519 1.00 90.06 90 ASP A O 1
ATOM 680 N N . ASN A 1 91 ? -6.083 -11.137 11.527 1.00 88.56 91 ASN A N 1
ATOM 681 C CA . ASN A 1 91 ? -6.441 -12.500 11.096 1.00 88.56 91 ASN A CA 1
ATOM 682 C C . ASN A 1 91 ? -5.622 -13.077 9.923 1.00 88.56 91 ASN A C 1
ATOM 684 O O . ASN A 1 91 ? -6.081 -13.970 9.216 1.00 88.56 91 ASN A O 1
ATOM 688 N N . GLY A 1 92 ? -4.385 -12.609 9.733 1.00 86.62 92 GLY A N 1
ATOM 689 C CA . GLY A 1 92 ? -3.482 -13.141 8.707 1.00 86.62 92 GLY A CA 1
ATOM 690 C C . GLY A 1 92 ? -3.734 -12.603 7.296 1.00 86.62 92 GLY A C 1
ATOM 691 O O . GLY A 1 92 ? -3.089 -13.067 6.351 1.00 86.62 92 GLY A O 1
ATOM 692 N N . GLU A 1 93 ? -4.588 -11.586 7.153 1.00 90.81 93 GLU A N 1
ATOM 693 C CA . GLU A 1 93 ? -4.889 -10.898 5.888 1.00 90.81 93 GLU A CA 1
ATOM 694 C C . GLU A 1 93 ? -3.640 -10.315 5.200 1.00 90.81 93 GLU A C 1
ATOM 696 O O . GLU A 1 93 ? -3.603 -10.173 3.976 1.00 90.81 93 GLU A O 1
ATOM 701 N N . ALA A 1 94 ? -2.562 -10.080 5.957 1.00 93.81 94 ALA A N 1
ATOM 702 C CA . ALA A 1 94 ? -1.240 -9.738 5.428 1.00 93.81 94 ALA A CA 1
ATOM 703 C C . ALA A 1 94 ? -0.718 -10.732 4.370 1.00 93.81 94 ALA A C 1
ATOM 705 O O . ALA A 1 94 ? 0.084 -10.350 3.516 1.00 93.81 94 ALA A O 1
ATOM 706 N N . SER A 1 95 ? -1.200 -11.979 4.390 1.00 93.12 95 SER A N 1
ATOM 707 C CA . SER A 1 95 ? -0.855 -13.029 3.422 1.00 93.12 95 SER A CA 1
ATOM 708 C C . SER A 1 95 ? -1.540 -12.854 2.062 1.00 93.12 95 SER A C 1
ATOM 710 O O . SER A 1 95 ? -1.345 -13.690 1.181 1.00 93.12 95 SER A O 1
ATOM 712 N N . LEU A 1 96 ? -2.380 -11.821 1.887 1.00 94.00 96 LEU A N 1
ATOM 713 C CA . LEU A 1 96 ? -3.152 -11.573 0.663 1.00 94.00 96 LEU A CA 1
ATOM 714 C C . LEU A 1 96 ? -3.938 -12.813 0.207 1.00 94.00 96 LEU A C 1
ATOM 716 O O . LEU A 1 96 ? -4.020 -13.114 -0.980 1.00 94.00 96 LEU A O 1
ATOM 720 N N . ARG A 1 97 ? -4.459 -13.592 1.164 1.00 86.81 97 ARG A N 1
ATOM 721 C CA . ARG A 1 97 ? -5.174 -14.855 0.903 1.00 86.81 97 ARG A CA 1
ATOM 722 C C . ARG A 1 97 ? -4.378 -15.829 0.013 1.00 86.81 97 ARG A C 1
ATOM 724 O O . ARG A 1 97 ? -4.955 -16.568 -0.779 1.00 86.81 97 ARG A O 1
ATOM 731 N N . ASN A 1 98 ? -3.049 -15.834 0.157 1.00 90.75 98 ASN A N 1
ATOM 732 C CA . ASN A 1 98 ? -2.094 -16.655 -0.600 1.00 90.75 98 ASN A CA 1
ATOM 733 C C . ASN A 1 98 ? -2.071 -16.389 -2.113 1.00 90.75 98 ASN A C 1
ATOM 735 O O . ASN A 1 98 ? -1.622 -17.240 -2.882 1.00 90.75 98 ASN A O 1
ATOM 739 N N . LYS A 1 99 ? -2.540 -15.219 -2.558 1.00 91.50 99 LYS A N 1
ATOM 740 C CA . LYS A 1 99 ? -2.553 -14.857 -3.973 1.00 91.50 99 LYS A CA 1
ATOM 741 C C . LYS A 1 99 ? -2.229 -13.382 -4.158 1.00 91.50 99 LYS A C 1
ATOM 743 O O . LYS A 1 99 ? -2.882 -12.518 -3.585 1.00 91.50 99 LYS A O 1
ATOM 748 N N . VAL A 1 100 ? -1.249 -13.097 -5.009 1.00 97.31 100 VAL A N 1
ATOM 749 C CA . VAL A 1 100 ? -0.976 -11.751 -5.527 1.00 97.31 100 VAL A CA 1
ATOM 750 C C . VAL A 1 100 ? -1.482 -11.710 -6.961 1.00 97.31 100 VAL A C 1
ATOM 752 O O . VAL A 1 100 ? -0.958 -12.431 -7.806 1.00 97.31 100 VAL A O 1
ATOM 755 N N . ASP A 1 101 ? -2.495 -10.895 -7.246 1.00 97.38 101 ASP A N 1
ATOM 756 C CA . ASP A 1 101 ? -3.028 -10.793 -8.609 1.00 97.38 101 ASP A CA 1
ATOM 757 C C . ASP A 1 101 ? -2.097 -9.989 -9.524 1.00 97.38 101 ASP A C 1
ATOM 759 O O . ASP A 1 101 ? -1.965 -10.291 -10.712 1.00 97.38 101 ASP A O 1
ATOM 763 N N . ILE A 1 102 ? -1.448 -8.956 -8.982 1.00 97.81 102 ILE A N 1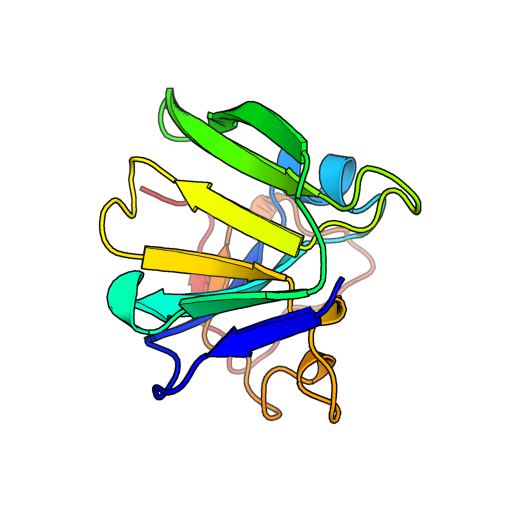
ATOM 764 C CA . ILE A 1 102 ? -0.629 -8.031 -9.765 1.00 97.81 102 ILE A CA 1
ATOM 765 C C . ILE A 1 102 ? 0.527 -7.427 -8.969 1.00 97.81 102 ILE A C 1
ATOM 767 O O . ILE A 1 102 ? 0.447 -7.177 -7.765 1.00 97.81 102 ILE A O 1
ATOM 771 N N . GLU A 1 103 ? 1.588 -7.096 -9.686 1.00 98.38 103 GLU A N 1
ATOM 772 C CA . GLU A 1 103 ? 2.672 -6.253 -9.223 1.00 98.38 103 GLU A CA 1
ATOM 773 C C . GLU A 1 103 ? 2.761 -5.011 -10.109 1.00 98.38 103 GLU A C 1
ATOM 775 O O . GLU A 1 103 ? 2.947 -5.110 -11.321 1.00 98.38 103 GLU A O 1
ATOM 780 N N . PHE A 1 104 ? 2.633 -3.829 -9.511 1.00 97.69 104 PHE A N 1
ATOM 781 C CA . PHE A 1 104 ? 2.751 -2.549 -10.205 1.00 97.69 104 PHE A CA 1
ATOM 782 C C . PHE A 1 104 ? 4.144 -1.945 -10.058 1.00 97.69 104 PHE A C 1
ATOM 784 O O . PHE A 1 104 ? 4.799 -2.078 -9.022 1.00 97.69 104 PHE A O 1
ATOM 791 N N . PHE A 1 105 ? 4.548 -1.186 -11.077 1.00 97.56 105 PHE A N 1
ATOM 792 C CA . PHE A 1 105 ? 5.841 -0.510 -11.168 1.00 97.56 105 PHE A CA 1
ATOM 793 C C . PHE A 1 105 ? 7.028 -1.467 -11.032 1.00 97.56 105 PHE A C 1
ATOM 795 O O . PHE A 1 105 ? 8.040 -1.112 -10.432 1.00 97.56 105 PHE A O 1
ATOM 802 N N . VAL A 1 106 ? 6.937 -2.659 -11.631 1.00 97.44 106 VAL A N 1
ATOM 803 C CA . VAL A 1 106 ? 7.953 -3.727 -11.507 1.00 97.44 106 VAL A CA 1
ATOM 804 C C . VAL A 1 106 ? 9.368 -3.303 -11.917 1.00 97.44 106 VAL A C 1
ATOM 806 O O . VAL A 1 106 ? 10.339 -3.867 -11.430 1.00 97.44 106 VAL A O 1
ATOM 809 N N . LYS A 1 107 ? 9.508 -2.247 -12.732 1.00 96.25 107 LYS A N 1
ATOM 810 C CA . LYS A 1 107 ? 10.804 -1.624 -13.064 1.00 96.25 107 LYS A CA 1
ATOM 811 C C . LYS A 1 107 ? 11.565 -1.066 -11.851 1.00 96.25 107 LYS A C 1
ATOM 813 O O . LYS A 1 107 ? 12.773 -0.893 -11.923 1.00 96.25 107 LYS A O 1
ATOM 818 N N . ASN A 1 108 ? 10.849 -0.754 -10.772 1.00 97.25 108 ASN A N 1
ATOM 819 C CA . ASN A 1 108 ? 11.393 -0.225 -9.524 1.00 97.25 108 ASN A CA 1
ATOM 820 C C .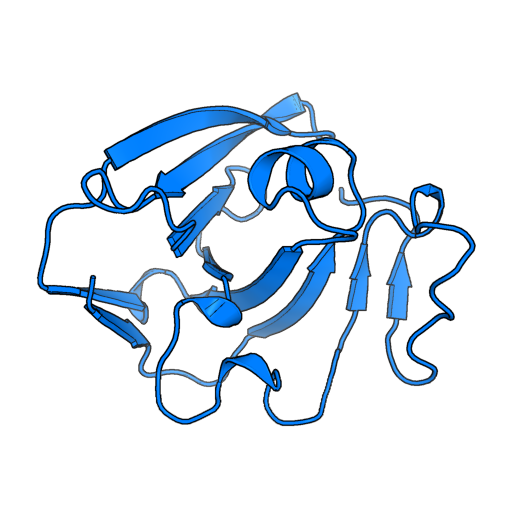 ASN A 1 108 ? 11.494 -1.310 -8.440 1.00 97.25 108 ASN A C 1
ATOM 822 O O . ASN A 1 108 ? 11.813 -0.992 -7.292 1.00 97.25 108 ASN A O 1
ATOM 826 N N . ARG A 1 109 ? 11.203 -2.577 -8.775 1.00 98.06 109 ARG A N 1
ATOM 827 C CA . ARG A 1 109 ? 11.388 -3.689 -7.846 1.00 98.06 109 ARG A CA 1
ATOM 828 C C . ARG A 1 109 ? 12.850 -3.730 -7.410 1.00 98.06 109 ARG A C 1
ATOM 830 O O . ARG A 1 109 ? 13.765 -3.651 -8.228 1.00 98.06 109 ARG A O 1
ATOM 837 N N . VAL A 1 110 ? 13.054 -3.873 -6.108 1.00 97.62 110 VAL A N 1
ATOM 838 C CA . VAL A 1 110 ? 14.381 -4.079 -5.526 1.00 97.62 110 VAL A CA 1
ATOM 839 C C . VAL A 1 110 ? 15.009 -5.365 -6.069 1.00 97.62 110 VAL A C 1
ATOM 841 O O . VAL A 1 110 ? 14.351 -6.396 -6.173 1.00 97.62 110 VAL A O 1
ATOM 844 N N . SER A 1 111 ? 16.298 -5.323 -6.402 1.00 96.50 111 SER A N 1
ATOM 845 C CA . SER A 1 111 ? 16.977 -6.415 -7.115 1.00 96.50 111 SER A CA 1
ATOM 846 C C . SER A 1 111 ? 17.065 -7.730 -6.336 1.00 96.50 111 SER A C 1
ATOM 848 O O . SER A 1 111 ? 17.223 -8.784 -6.945 1.00 96.50 111 SER A O 1
ATOM 850 N N . TYR A 1 112 ? 16.960 -7.685 -5.005 1.00 97.12 112 TYR A N 1
ATOM 851 C CA . TYR A 1 112 ? 16.988 -8.877 -4.156 1.00 97.12 112 TYR A CA 1
ATOM 852 C C . TYR A 1 112 ? 15.652 -9.631 -4.109 1.00 97.12 112 TYR A C 1
ATOM 854 O O . TYR A 1 112 ? 15.592 -10.717 -3.536 1.00 97.12 112 TYR A O 1
ATOM 862 N N . LEU A 1 113 ? 14.576 -9.058 -4.654 1.00 97.56 113 LEU A N 1
ATOM 863 C CA . LEU A 1 113 ? 13.247 -9.654 -4.625 1.00 97.56 113 LEU A CA 1
ATOM 864 C C . LEU A 1 113 ? 12.901 -10.218 -6.014 1.00 97.56 113 LEU A C 1
ATOM 866 O O . LEU A 1 113 ? 12.894 -9.460 -6.987 1.00 97.56 113 LEU A O 1
ATOM 870 N N . PRO A 1 114 ? 12.592 -11.520 -6.139 1.00 97.25 114 PRO A N 1
ATOM 871 C CA . PRO A 1 114 ? 12.097 -12.081 -7.392 1.00 97.25 114 PRO A CA 1
ATOM 872 C C . PRO A 1 114 ? 10.658 -11.628 -7.686 1.00 97.25 114 PRO A C 1
ATOM 874 O O . PRO A 1 114 ? 9.959 -11.106 -6.818 1.00 97.25 114 PRO A O 1
ATOM 877 N N . ALA A 1 115 ? 10.215 -11.824 -8.930 1.00 97.50 115 ALA A N 1
ATOM 878 C CA . ALA A 1 115 ? 8.801 -11.684 -9.271 1.00 97.50 115 ALA A CA 1
ATOM 879 C C . ALA A 1 115 ? 7.965 -12.745 -8.547 1.00 97.50 115 ALA A C 1
ATOM 881 O O . ALA A 1 115 ? 8.439 -13.856 -8.315 1.00 97.50 115 ALA A O 1
ATOM 882 N N . VAL A 1 116 ? 6.714 -12.422 -8.237 1.00 96.81 116 VAL A N 1
ATOM 883 C CA . VAL A 1 116 ? 5.728 -13.431 -7.855 1.00 96.81 116 VAL A CA 1
ATOM 884 C C . VAL A 1 116 ? 5.210 -14.074 -9.139 1.00 96.81 116 VAL A C 1
ATOM 886 O O . VAL A 1 116 ? 4.507 -13.426 -9.911 1.00 96.81 116 VAL A O 1
ATOM 889 N N . ASP A 1 117 ? 5.558 -15.342 -9.366 1.00 88.06 117 ASP A N 1
ATOM 890 C CA . ASP A 1 117 ? 5.377 -16.039 -10.652 1.00 88.06 117 ASP A CA 1
ATOM 891 C C . ASP A 1 117 ? 3.954 -15.968 -11.230 1.00 88.06 117 ASP A C 1
ATOM 893 O O . ASP A 1 117 ? 3.772 -15.865 -12.441 1.00 88.06 117 ASP A O 1
ATOM 897 N N . VAL A 1 118 ? 2.935 -16.013 -10.370 1.00 91.31 118 VAL A N 1
ATOM 898 C CA . VAL A 1 118 ? 1.519 -16.016 -10.783 1.00 91.31 118 VAL A CA 1
ATOM 899 C C . VAL A 1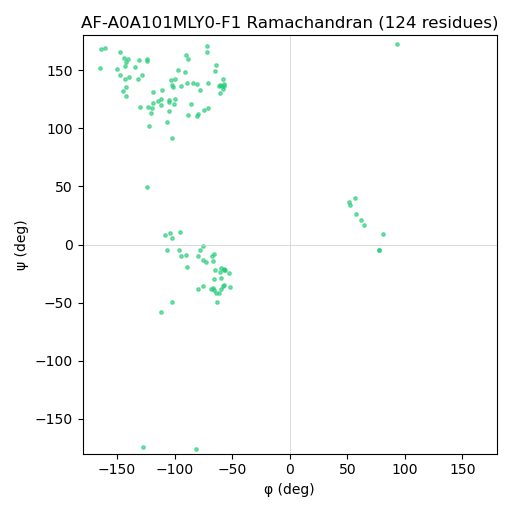 118 ? 0.914 -14.618 -10.910 1.00 91.31 118 VAL A C 1
ATOM 901 O O . VAL A 1 118 ? -0.211 -14.481 -11.393 1.00 91.31 118 VAL A O 1
ATOM 904 N N . ALA A 1 119 ? 1.628 -13.584 -10.465 1.00 97.12 119 ALA A N 1
ATOM 905 C CA . ALA A 1 119 ? 1.132 -12.221 -10.479 1.00 97.12 119 ALA A CA 1
ATOM 906 C C . ALA A 1 119 ? 1.361 -11.586 -11.849 1.00 97.12 119 ALA A C 1
ATOM 908 O O . ALA A 1 119 ? 2.435 -11.700 -12.447 1.00 97.12 119 ALA A O 1
ATOM 909 N N . LYS A 1 120 ? 0.374 -10.830 -12.328 1.00 97.56 120 LYS A N 1
ATOM 910 C CA . LYS A 1 120 ? 0.553 -9.978 -13.502 1.00 97.56 120 LYS A CA 1
ATOM 911 C C . LYS A 1 120 ? 1.641 -8.937 -13.224 1.00 97.56 120 LYS A C 1
ATOM 913 O O . LYS A 1 120 ? 1.660 -8.327 -12.164 1.00 97.56 120 LYS A O 1
ATOM 918 N N . GLN A 1 121 ? 2.528 -8.706 -14.183 1.00 97.50 121 GLN A N 1
ATOM 919 C CA . GLN A 1 121 ? 3.681 -7.820 -14.018 1.00 97.50 121 GLN A CA 1
ATOM 920 C C . GLN A 1 121 ? 3.451 -6.523 -14.798 1.00 97.50 121 GLN A C 1
ATOM 922 O O . GLN A 1 121 ? 3.544 -6.524 -16.024 1.00 97.50 121 GLN A O 1
ATOM 927 N N . GLU A 1 122 ? 3.142 -5.420 -14.114 1.00 97.00 122 GLU A N 1
ATOM 928 C CA . GLU A 1 122 ? 2.837 -4.141 -14.759 1.00 97.00 122 GLU A CA 1
ATOM 929 C C . GLU A 1 122 ? 3.915 -3.078 -14.498 1.00 97.00 122 GLU A C 1
ATOM 931 O O . GLU A 1 122 ? 4.149 -2.682 -13.353 1.00 97.00 122 GLU A O 1
ATOM 936 N N . PRO A 1 123 ? 4.579 -2.538 -15.537 1.00 94.62 123 PRO A N 1
ATOM 937 C CA . PRO A 1 123 ? 5.638 -1.543 -15.362 1.00 94.62 123 PRO A CA 1
ATOM 938 C C . PRO A 1 123 ? 5.110 -0.144 -15.004 1.00 94.62 123 PRO A C 1
ATOM 940 O O . PRO A 1 123 ? 5.899 0.718 -14.602 1.00 94.62 123 PRO A O 1
ATOM 943 N N . ARG A 1 124 ? 3.801 0.096 -15.148 1.00 87.62 124 ARG A N 1
ATOM 944 C CA . ARG A 1 124 ? 3.134 1.377 -14.876 1.00 87.62 124 ARG A CA 1
ATOM 945 C C . ARG A 1 124 ? 1.711 1.176 -14.359 1.00 87.62 124 ARG A C 1
ATOM 947 O O . ARG A 1 124 ? 1.155 0.090 -14.471 1.00 87.62 124 ARG A O 1
ATOM 954 N N . PHE A 1 125 ? 1.134 2.241 -13.812 1.00 80.44 125 PHE A N 1
ATOM 955 C CA . PHE A 1 125 ? -0.248 2.284 -13.346 1.00 80.44 125 PHE A CA 1
ATOM 956 C C . PHE A 1 125 ? -0.935 3.522 -13.926 1.00 80.44 125 PHE A C 1
ATOM 958 O O . PHE A 1 125 ? -0.488 4.637 -13.654 1.00 80.44 125 PHE A O 1
ATOM 965 N N . GLY A 1 126 ? -1.987 3.309 -14.724 1.00 64.88 126 GLY A N 1
ATOM 966 C CA . GLY A 1 126 ? -2.546 4.332 -15.620 1.00 64.88 126 GLY A CA 1
ATOM 967 C C . GLY A 1 126 ? -1.811 4.358 -16.953 1.00 64.88 126 GLY A C 1
ATOM 968 O O . GLY A 1 126 ? -0.722 4.963 -17.036 1.00 64.88 126 GLY A O 1
#

Radius of gyration: 13.73 Å; Cα contacts (8 Å, |Δi|>4): 272; chains: 1; bounding box: 36×31×33 Å

Secondary structure (DSSP, 8-state):
-EEEE-S--SEEEEE--HHHHHHHTSS-EEEEEEEGGGEEEEES--EEEEEE-TTSSEEEEEE-TTT--EEEEEEGGGTTEEEEEGGGSSTTGGGGGG---EEE-GGG--TTS---TTSEEES---

Foldseek 3Di:
DAKDFDDDFPFWEWEQDPVQCVLQVHRTFTWTKDFPVRIDDPDDDWDWDWDQDPVRWIKIWTAHPPPSHTAWIATPVNNRMIIGRQVNHPDNSNCVVVDHQAYELCVNGDPVDDDPVNHHYYNHDD

Nearest PDB structures (foldseek):
  8ajq-assembly2_C  TM=8.951E-01  e=2.644E-08  Pseudomonas aeruginosa PAO1
  1xa8-assembly1_A  TM=6.932E-01  e=2.336E-05  Paracoccus denitrificans
  3fac-assembly6_F  TM=7.621E-01  e=5.275E-04  Cereibacter sphaeroides 2.4.1
  4hr6-assembly1_B  TM=7.867E-01  e=6.454E+00  Trichosanthes anguina

pLDDT: mean 95.01, std 4.46, range [64.88, 98.56]

Mean predicted aligned error: 2.9 Å

Sequence (126 aa):
MLTDYAAEPIMTALCHCVDCQKWTGSAFTSNVVVPRDTFKVIQGIPKFYDIAGASGKNNRHFFCGTCGSNLFGELDIMGDKTVIKAGSLDNGEASLRNKVDIEFFVKNRVSYLPAVDVAKQEPRFG

Solvent-accessible surface area (backbone atoms only — not comparable to full-atom values): 7022 Å² total; per-residue (Å²): 118,41,61,53,68,82,64,82,62,80,43,28,34,38,30,16,38,70,66,34,17,65,73,63,75,42,69,37,36,51,33,40,27,32,57,40,92,43,52,47,74,78,40,78,75,69,38,72,52,78,42,74,39,97,71,71,39,53,30,37,42,32,24,37,79,84,82,65,50,59,42,33,33,44,34,61,91,43,72,68,36,32,42,30,28,20,80,53,41,67,96,64,40,54,53,44,86,82,46,53,53,29,32,33,22,51,84,52,46,49,90,91,58,78,80,61,88,84,28,45,80,29,70,61,67,133